Protein AF-A0A536CV65-F1 (afdb_monomer)

Solvent-accessible surface area (backbone atoms only — not comparable to full-atom values): 5178 Å² total; per-residue (Å²): 110,99,82,57,87,53,94,44,74,66,55,49,49,54,27,49,30,51,26,34,45,71,41,93,58,71,100,72,47,42,54,41,57,74,40,86,89,53,61,83,83,60,58,54,51,89,70,51,77,62,54,50,50,54,50,50,52,54,59,58,67,69,58,62,66,63,70,81,63,40,72,93,75,47,73,91,79,61,76,83,132

Sequence (81 aa):
MRDGSFATLADVLEHCASAGGTTAGGPLAAVGRQSPPKDTFVRGCVLSPRDRADLLAFLISLTDVGFVTIPGYSDPFAAPP

Nearest PDB structures (foldseek):
  6e1c-assembly2_B  TM=9.528E-01  e=3.616E-03  Methylosinus trichosporium OB3b
  6e1c-assembly1_A  TM=9.461E-01  e=4.685E-03  Methylosinus trichosporium OB3b

Radius of gyration: 18.05 Å; Cα contacts (8 Å, |Δi|>4): 56; chains: 1; bounding box: 42×28×45 Å

Secondary structure (DSSP, 8-state):
-TT---SSHHHHHHHHHTTS-EE-SSTT-EEGGG-TT--TT----PPPHHHHHHHHHHHHHT--HHHHH-GGGS-TTPPP-

Structure (mmCIF, N/CA/C/O backbone):
data_AF-A0A536CV65-F1
#
_entry.id   AF-A0A536CV65-F1
#
loop_
_atom_site.group_PDB
_atom_site.id
_atom_site.type_symbol
_atom_site.label_atom_id
_atom_site.label_alt_id
_atom_site.label_comp_id
_atom_site.label_asym_id
_atom_site.label_entity_id
_atom_site.label_seq_id
_atom_site.pdbx_PDB_ins_code
_atom_site.Cartn_x
_atom_site.Cartn_y
_atom_site.Cartn_z
_atom_site.occupancy
_atom_site.B_iso_or_equiv
_atom_site.auth_seq_id
_atom_site.auth_comp_id
_atom_site.auth_asym_id
_atom_site.auth_atom_id
_atom_site.pdbx_PDB_model_num
ATOM 1 N N . MET A 1 1 ? 5.299 1.977 6.202 1.00 87.12 1 MET A N 1
ATOM 2 C CA . MET A 1 1 ? 5.821 2.388 7.529 1.00 87.12 1 MET A CA 1
ATOM 3 C C . MET A 1 1 ? 7.323 2.554 7.444 1.00 87.12 1 MET A C 1
ATOM 5 O O . MET A 1 1 ? 7.915 1.954 6.557 1.00 87.12 1 MET A O 1
ATOM 9 N N . ARG A 1 2 ? 7.938 3.349 8.329 1.00 88.50 2 ARG A N 1
ATOM 10 C CA . ARG A 1 2 ? 9.394 3.600 8.303 1.00 88.50 2 ARG A CA 1
ATOM 11 C C . ARG A 1 2 ? 10.224 2.318 8.461 1.00 88.50 2 ARG A C 1
ATOM 13 O O . ARG A 1 2 ? 11.296 2.213 7.891 1.00 88.50 2 ARG A O 1
ATOM 20 N N . ASP A 1 3 ? 9.714 1.374 9.235 1.00 91.12 3 ASP A N 1
ATOM 21 C CA . ASP A 1 3 ? 10.338 0.106 9.626 1.00 91.12 3 ASP A CA 1
ATOM 22 C C . ASP A 1 3 ? 9.866 -1.103 8.801 1.00 91.12 3 ASP A C 1
ATOM 24 O O . ASP A 1 3 ? 10.287 -2.225 9.063 1.00 91.12 3 ASP A O 1
ATOM 28 N N . GLY A 1 4 ? 8.976 -0.903 7.825 1.00 91.00 4 GLY A N 1
ATOM 29 C CA . GLY A 1 4 ? 8.429 -2.002 7.028 1.00 91.00 4 GLY A CA 1
ATOM 30 C C . GLY A 1 4 ? 7.513 -2.969 7.793 1.00 91.00 4 GLY A C 1
ATOM 31 O O . GLY A 1 4 ? 7.278 -4.067 7.307 1.00 91.00 4 GLY A O 1
ATOM 32 N N . SER A 1 5 ? 6.954 -2.595 8.952 1.00 88.56 5 SER A N 1
ATOM 33 C CA . SER A 1 5 ? 6.143 -3.511 9.784 1.00 88.56 5 SER A CA 1
ATOM 34 C C . SER A 1 5 ? 4.812 -3.994 9.187 1.00 88.56 5 SER A C 1
ATOM 36 O O . SER A 1 5 ? 4.143 -4.817 9.806 1.00 88.56 5 SER A O 1
ATOM 38 N N . PHE A 1 6 ? 4.411 -3.513 8.010 1.00 90.38 6 PHE A N 1
ATOM 39 C CA . PHE A 1 6 ? 3.214 -3.984 7.310 1.00 90.38 6 PHE A CA 1
ATOM 40 C C . PHE A 1 6 ? 3.604 -4.616 5.982 1.00 90.38 6 PHE A C 1
ATOM 42 O O . PHE A 1 6 ? 4.319 -4.000 5.192 1.00 90.38 6 PHE A O 1
ATOM 49 N N . ALA A 1 7 ? 3.105 -5.829 5.743 1.00 93.62 7 ALA A N 1
ATOM 50 C CA . ALA A 1 7 ? 3.419 -6.601 4.547 1.00 93.62 7 ALA A CA 1
ATOM 51 C C . ALA A 1 7 ? 2.631 -6.124 3.323 1.00 93.62 7 ALA A C 1
ATOM 53 O O . ALA A 1 7 ? 3.116 -6.231 2.198 1.00 93.62 7 ALA A O 1
ATOM 54 N N . THR A 1 8 ? 1.417 -5.604 3.525 1.00 94.88 8 THR A N 1
ATOM 55 C CA . THR A 1 8 ? 0.529 -5.223 2.425 1.00 94.88 8 THR A CA 1
ATOM 56 C C . THR A 1 8 ? 0.017 -3.794 2.555 1.00 94.88 8 THR A C 1
ATOM 58 O O . THR A 1 8 ? -0.089 -3.230 3.645 1.00 94.88 8 THR A O 1
ATOM 61 N N . LEU A 1 9 ? -0.369 -3.207 1.418 1.00 94.31 9 LEU A N 1
ATOM 62 C CA . LEU A 1 9 ? -1.024 -1.898 1.389 1.00 94.31 9 LEU A CA 1
ATOM 63 C C . LEU A 1 9 ? -2.380 -1.918 2.111 1.00 94.31 9 LEU A C 1
ATOM 65 O O . LEU A 1 9 ? -2.782 -0.934 2.723 1.00 94.31 9 LEU A O 1
ATOM 69 N N . ALA A 1 10 ? -3.053 -3.066 2.082 1.00 93.06 10 ALA A N 1
ATOM 70 C CA . ALA A 1 10 ? -4.267 -3.325 2.836 1.00 93.06 10 ALA A CA 1
ATOM 71 C C . ALA A 1 10 ? -4.061 -3.161 4.351 1.00 93.06 10 ALA A C 1
ATOM 73 O O . ALA A 1 10 ? -4.840 -2.456 4.986 1.00 93.06 10 ALA A O 1
ATOM 74 N N . ASP A 1 11 ? -2.999 -3.745 4.913 1.00 91.94 11 ASP A N 1
ATOM 75 C CA . ASP A 1 11 ? -2.686 -3.624 6.346 1.00 91.94 11 ASP A CA 1
ATOM 76 C C . ASP A 1 11 ? -2.405 -2.166 6.739 1.00 91.94 11 ASP A C 1
ATOM 78 O O . ASP A 1 11 ? -2.799 -1.705 7.812 1.00 91.94 11 ASP A O 1
ATOM 82 N N . VAL A 1 12 ? -1.766 -1.411 5.838 1.00 92.50 12 VAL A N 1
ATOM 83 C CA . VAL A 1 12 ? -1.528 0.028 6.0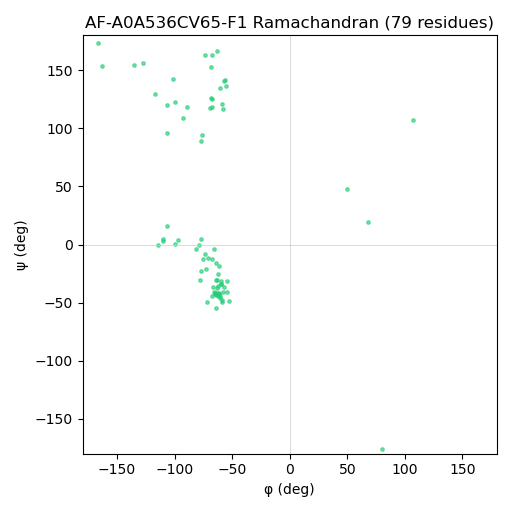21 1.00 92.50 12 VAL A CA 1
ATOM 84 C C . VAL A 1 12 ? -2.847 0.801 6.060 1.00 92.50 12 VAL A C 1
ATOM 86 O O . VAL A 1 12 ? -3.012 1.666 6.919 1.00 92.50 12 VAL A O 1
ATOM 89 N N . LEU A 1 13 ? -3.795 0.498 5.168 1.00 92.88 13 LEU A N 1
ATOM 90 C CA . LEU A 1 13 ? -5.103 1.158 5.166 1.00 92.88 13 LEU A CA 1
ATOM 91 C C . LEU A 1 13 ? -5.881 0.884 6.455 1.00 92.88 13 LEU A C 1
ATOM 93 O O . LEU A 1 13 ? -6.430 1.826 7.021 1.00 92.88 13 LEU A O 1
ATOM 97 N N . GLU A 1 14 ? -5.870 -0.351 6.961 1.00 90.69 14 GLU A N 1
ATOM 98 C CA . GLU A 1 14 ? -6.504 -0.686 8.245 1.00 90.69 14 GLU A CA 1
ATOM 99 C C . GLU A 1 14 ? -5.864 0.082 9.413 1.00 90.69 14 GLU A C 1
ATOM 101 O O . GLU A 1 14 ? 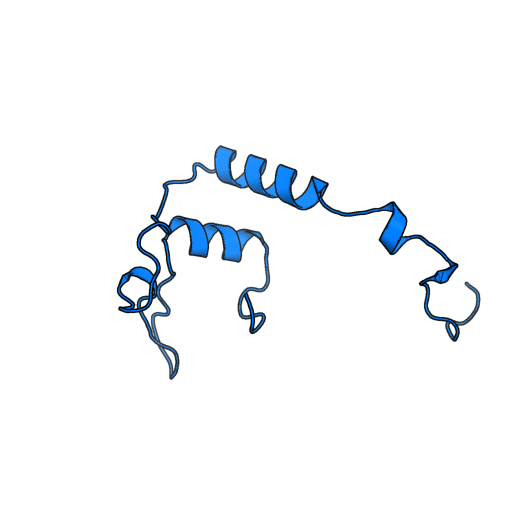-6.559 0.651 10.258 1.00 90.69 14 GLU A O 1
ATOM 106 N N . HIS A 1 15 ? -4.531 0.179 9.437 1.00 89.81 15 HIS A N 1
ATOM 107 C CA . HIS A 1 15 ? -3.810 0.957 10.449 1.00 89.81 15 HIS A CA 1
ATOM 108 C C . HIS A 1 15 ? -4.163 2.453 10.412 1.00 89.81 15 HIS A C 1
ATOM 110 O O . HIS A 1 15 ? -4.333 3.092 11.457 1.00 89.81 15 HIS A O 1
ATOM 116 N N . CYS A 1 16 ? -4.267 3.026 9.212 1.00 88.69 16 CYS A N 1
ATOM 117 C CA . CYS A 1 16 ? -4.663 4.418 9.017 1.00 88.69 16 CYS A CA 1
ATOM 118 C C . CYS A 1 16 ? -6.126 4.644 9.418 1.00 88.69 16 CYS A C 1
ATOM 120 O O . CYS A 1 16 ? -6.416 5.594 10.147 1.00 88.69 16 CYS A O 1
ATOM 122 N N . ALA A 1 17 ? -7.029 3.746 9.018 1.00 91.25 17 ALA A N 1
ATOM 123 C CA . ALA A 1 17 ? -8.448 3.792 9.365 1.00 91.25 17 ALA A CA 1
ATOM 124 C C . ALA A 1 17 ? -8.667 3.734 10.884 1.00 91.25 17 ALA A C 1
ATOM 126 O O . ALA A 1 17 ? -9.537 4.421 11.420 1.00 91.25 17 ALA A O 1
ATOM 127 N N . SER A 1 18 ? -7.822 3.007 11.620 1.00 89.88 18 SER A N 1
ATOM 128 C CA . SER A 1 18 ? -7.877 2.974 13.084 1.00 89.88 18 SER A CA 1
ATOM 129 C C . SER A 1 18 ? -7.194 4.172 13.769 1.00 89.88 18 SER A C 1
ATOM 131 O O . SER A 1 18 ? -7.252 4.271 14.996 1.00 89.88 18 SER A O 1
ATOM 133 N N . ALA A 1 19 ? -6.553 5.076 13.014 1.00 87.50 19 ALA A N 1
ATOM 134 C CA . ALA A 1 19 ? -5.664 6.135 13.507 1.00 87.50 19 ALA A CA 1
ATOM 135 C C . ALA A 1 19 ? -4.591 5.631 14.479 1.00 87.50 19 ALA A C 1
ATOM 137 O O . ALA A 1 19 ? -4.374 6.206 15.548 1.00 87.50 19 ALA A O 1
ATOM 138 N N . GLY A 1 20 ? -3.924 4.546 14.097 1.00 80.25 20 GLY A N 1
ATOM 139 C CA . GLY A 1 20 ? -2.937 3.866 14.920 1.00 80.25 20 GLY A CA 1
ATOM 140 C C . GLY A 1 20 ? -3.496 2.548 15.438 1.00 80.25 20 GLY A C 1
ATOM 141 O O . GLY A 1 20 ? -4.370 2.522 16.305 1.00 80.25 20 GLY A O 1
ATOM 142 N N . GLY A 1 21 ? -2.997 1.452 14.871 1.00 82.00 21 GLY A N 1
ATOM 143 C CA . GLY A 1 21 ? -3.398 0.087 15.211 1.00 82.00 21 GLY A CA 1
ATOM 144 C C . GLY A 1 21 ? -3.082 -0.308 16.655 1.00 82.00 21 GLY A C 1
ATOM 145 O O . GLY A 1 21 ? -2.331 0.369 17.361 1.00 82.00 21 GLY A O 1
ATOM 146 N N . THR A 1 22 ? -3.667 -1.425 17.088 1.00 83.44 22 THR A N 1
ATOM 147 C CA . THR A 1 22 ? -3.366 -2.046 18.383 1.00 83.44 22 THR A CA 1
ATOM 148 C C . THR A 1 22 ? -2.534 -3.299 18.163 1.00 83.44 22 THR A C 1
ATOM 150 O O . THR A 1 22 ? -2.988 -4.237 17.513 1.00 83.44 22 THR A O 1
ATOM 153 N N . THR A 1 23 ? -1.337 -3.328 18.738 1.00 81.31 23 THR A N 1
ATOM 154 C CA . THR A 1 23 ? -0.510 -4.531 18.830 1.00 81.31 23 THR A CA 1
ATOM 155 C C . THR A 1 23 ? -0.828 -5.201 20.160 1.00 81.31 23 THR A C 1
ATOM 157 O O . THR A 1 23 ? -0.500 -4.667 21.217 1.00 81.31 23 THR A O 1
ATOM 160 N N . ALA A 1 24 ? -1.510 -6.346 20.118 1.00 79.00 24 ALA A N 1
ATOM 161 C CA . ALA A 1 24 ? -2.098 -6.964 21.309 1.00 79.00 24 ALA A CA 1
ATOM 162 C C . ALA A 1 24 ? -1.089 -7.658 22.248 1.00 79.00 24 ALA A C 1
ATOM 164 O O . ALA A 1 24 ? -1.454 -8.001 23.370 1.00 79.00 24 ALA A O 1
ATOM 165 N N . GLY A 1 25 ? 0.162 -7.883 21.832 1.00 80.12 25 GLY A N 1
ATOM 166 C CA . GLY A 1 25 ? 1.121 -8.637 22.641 1.00 80.12 25 GLY A CA 1
ATOM 167 C C . GLY A 1 25 ? 2.574 -8.536 22.184 1.00 80.12 25 GLY A C 1
ATOM 168 O O . GLY A 1 25 ? 2.885 -7.962 21.142 1.00 80.12 25 GLY A O 1
ATOM 169 N N . GLY A 1 26 ? 3.463 -9.112 22.996 1.00 84.12 26 GLY A N 1
ATOM 170 C CA . GLY A 1 26 ? 4.910 -9.098 22.783 1.00 84.12 26 GLY A CA 1
ATOM 171 C C . GLY A 1 26 ? 5.594 -7.792 23.218 1.00 84.12 26 GLY A C 1
ATOM 172 O O . GLY A 1 26 ? 4.946 -6.896 23.756 1.00 84.12 26 GLY A O 1
ATOM 173 N N . PRO A 1 27 ? 6.912 -7.660 22.979 1.00 85.88 27 PRO A N 1
ATOM 174 C CA . PRO A 1 27 ? 7.699 -6.494 23.403 1.00 85.88 27 PRO A CA 1
ATOM 175 C C . PRO A 1 27 ? 7.246 -5.159 22.793 1.00 85.88 27 PRO A C 1
ATOM 177 O O . PRO A 1 27 ? 7.599 -4.101 23.299 1.00 85.88 27 PRO A O 1
ATOM 180 N N . LEU A 1 28 ? 6.477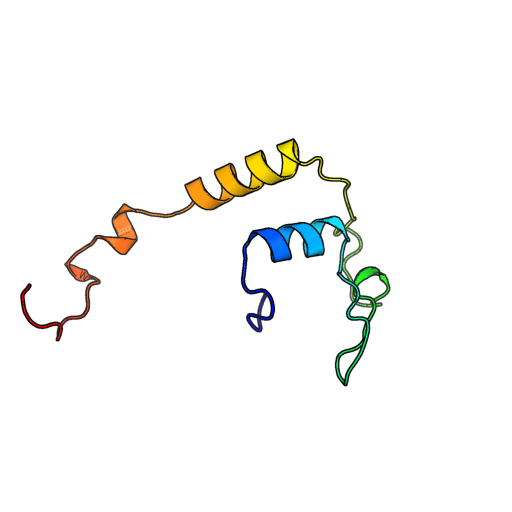 -5.214 21.701 1.00 81.38 28 LEU A N 1
ATOM 181 C CA . LEU A 1 28 ? 5.952 -4.058 20.971 1.00 81.38 28 LEU A CA 1
ATOM 182 C C . LEU A 1 28 ? 4.444 -3.852 21.196 1.00 81.38 28 LEU A C 1
ATOM 184 O O . LEU A 1 28 ? 3.799 -3.153 20.414 1.00 81.38 28 LEU A O 1
ATOM 188 N N . ALA A 1 29 ? 3.862 -4.478 22.225 1.00 84.44 29 ALA A N 1
ATOM 189 C CA . ALA A 1 29 ? 2.454 -4.301 22.558 1.00 84.44 29 ALA A CA 1
ATOM 190 C C . ALA A 1 29 ? 2.151 -2.823 22.848 1.00 84.44 29 ALA A C 1
ATOM 192 O O . ALA A 1 29 ? 2.749 -2.216 23.736 1.00 84.44 29 ALA A O 1
ATOM 193 N N . ALA A 1 30 ? 1.231 -2.238 22.085 1.00 84.56 30 ALA A N 1
ATOM 194 C CA . ALA A 1 30 ? 0.901 -0.822 22.173 1.00 84.56 30 ALA A CA 1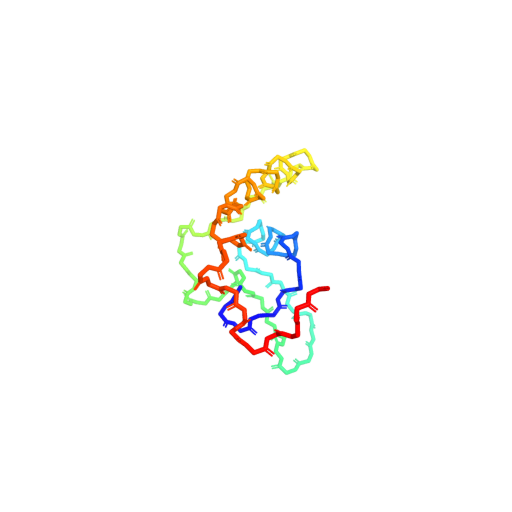
ATOM 195 C C . ALA A 1 30 ? -0.446 -0.524 21.508 1.00 84.56 30 ALA A C 1
ATOM 197 O O . ALA A 1 30 ? -0.853 -1.198 20.560 1.00 84.56 30 ALA A O 1
ATOM 198 N N . VAL A 1 31 ? -1.108 0.541 21.965 1.00 85.88 31 VAL A N 1
ATOM 199 C CA . VAL A 1 31 ? -2.312 1.096 21.333 1.00 85.88 31 VAL A CA 1
ATOM 200 C C . VAL A 1 31 ? -1.928 2.400 20.640 1.00 85.88 31 VAL A C 1
ATOM 202 O O . VAL A 1 31 ? -1.886 3.460 21.266 1.00 85.88 31 VAL A O 1
ATOM 205 N N . GLY A 1 32 ? -1.646 2.342 19.337 1.00 84.62 32 GLY A N 1
ATOM 206 C CA . GLY A 1 32 ? -1.153 3.493 18.570 1.00 84.62 32 GLY A CA 1
ATOM 207 C C . GLY A 1 32 ? -2.085 4.706 18.636 1.00 84.62 32 GLY A C 1
ATOM 208 O O . GLY A 1 32 ? -1.622 5.837 18.772 1.00 84.62 32 GLY A O 1
ATOM 209 N N . ARG A 1 33 ? -3.405 4.475 18.649 1.00 84.88 33 ARG A N 1
ATOM 210 C CA . ARG A 1 33 ? -4.421 5.534 18.761 1.00 84.88 33 ARG A CA 1
ATOM 211 C C . ARG A 1 33 ? -4.360 6.334 20.068 1.00 84.88 33 ARG A C 1
ATOM 213 O O . ARG A 1 33 ? -4.802 7.480 20.089 1.00 84.88 33 ARG A O 1
ATOM 220 N N . GLN A 1 34 ? -3.827 5.745 21.136 1.00 87.19 34 GLN A N 1
ATOM 221 C CA . GLN A 1 34 ? -3.694 6.369 22.459 1.00 87.19 34 GLN A CA 1
ATOM 222 C C . GLN A 1 34 ? -2.299 6.971 22.690 1.00 87.19 34 GLN A C 1
ATOM 224 O O . GLN A 1 34 ? -2.013 7.466 23.777 1.00 87.19 34 GLN A O 1
ATOM 229 N N . SER A 1 35 ? -1.424 6.933 21.682 1.00 87.88 35 SER A N 1
ATOM 230 C CA . SER A 1 35 ? -0.051 7.416 21.797 1.00 87.88 35 SER A CA 1
ATOM 231 C C . SER A 1 35 ? -0.010 8.946 21.986 1.00 87.88 35 SER A C 1
ATOM 233 O O . SER A 1 35 ? -0.551 9.663 21.140 1.00 87.88 35 SER A O 1
ATOM 235 N N . PRO A 1 36 ? 0.649 9.478 23.038 1.00 88.56 36 PRO A N 1
ATOM 236 C CA . PRO A 1 36 ? 0.795 10.921 23.257 1.00 88.56 36 PRO A CA 1
ATOM 237 C C . PRO A 1 36 ? 1.395 11.718 22.081 1.00 88.56 36 PRO A C 1
ATOM 239 O O . PRO A 1 36 ? 0.887 12.802 21.803 1.00 88.56 36 PRO A O 1
ATOM 242 N N . PRO A 1 37 ? 2.424 11.231 21.352 1.00 91.06 37 PRO A N 1
ATOM 243 C CA . PRO A 1 37 ? 2.963 11.939 20.186 1.00 91.06 37 PRO A CA 1
ATOM 244 C C . PRO A 1 37 ? 2.107 11.809 18.915 1.00 91.06 37 PRO A C 1
ATOM 246 O O . PRO A 1 37 ? 2.537 12.254 17.852 1.00 91.06 37 PRO A O 1
ATOM 249 N N . LYS A 1 38 ? 0.929 11.171 18.965 1.00 89.19 38 LYS A N 1
ATOM 250 C CA . LYS A 1 38 ? 0.082 11.027 17.779 1.00 89.19 38 LYS A CA 1
ATOM 251 C C . LYS A 1 38 ? -0.479 12.387 17.369 1.00 89.19 38 LYS A C 1
ATOM 253 O O . LYS A 1 38 ? -1.178 13.037 18.142 1.00 89.19 38 LYS A O 1
ATOM 258 N N . ASP A 1 39 ? -0.259 12.753 16.112 1.00 90.00 39 ASP A N 1
ATOM 259 C CA . ASP A 1 39 ? -0.844 13.951 15.515 1.00 90.00 39 ASP A CA 1
ATOM 260 C C . ASP A 1 39 ? -2.386 13.941 15.641 1.00 90.00 39 ASP A C 1
ATOM 262 O O . ASP A 1 39 ? -3.053 12.913 15.449 1.00 90.00 39 ASP A O 1
ATOM 266 N N . THR A 1 40 ? -2.964 15.085 16.006 1.00 87.81 40 THR A N 1
ATOM 267 C CA . THR A 1 40 ? -4.405 15.276 16.219 1.00 87.81 40 THR A CA 1
ATOM 268 C C . THR A 1 40 ? -5.208 15.300 14.915 1.00 87.81 40 THR A C 1
ATOM 270 O O . THR A 1 40 ? -6.411 15.014 14.937 1.00 87.81 40 THR A O 1
ATOM 273 N N . PHE A 1 41 ? -4.568 15.574 13.776 1.00 88.50 41 PHE A N 1
ATOM 274 C CA . PHE A 1 41 ? -5.185 15.520 12.449 1.00 88.50 41 PHE A CA 1
ATOM 275 C C . PHE A 1 41 ? -5.351 14.091 11.929 1.00 88.50 41 PHE A C 1
ATOM 277 O O . PHE A 1 41 ? -6.254 13.835 11.134 1.00 88.50 41 PHE A O 1
ATOM 284 N N . VAL A 1 42 ? -4.559 13.136 12.426 1.00 86.62 42 VAL A N 1
ATOM 285 C CA . VAL A 1 42 ? -4.725 11.712 12.104 1.00 86.62 42 VAL A CA 1
ATOM 286 C C . VAL A 1 42 ? -5.897 11.159 12.912 1.00 86.62 42 VAL A C 1
ATOM 288 O O . VAL A 1 42 ? -5.752 10.701 14.054 1.00 86.62 42 VAL A O 1
ATOM 291 N N . ARG A 1 43 ? -7.088 11.258 12.321 1.00 87.19 43 ARG A N 1
ATOM 292 C CA . ARG A 1 43 ? -8.343 10.725 12.858 1.00 87.19 43 ARG A CA 1
ATOM 293 C C . ARG A 1 43 ? -8.684 9.422 12.160 1.00 87.19 43 ARG A C 1
ATOM 295 O O . ARG A 1 43 ? -8.456 9.279 10.966 1.00 87.19 43 ARG A O 1
ATOM 302 N N . GLY A 1 44 ? -9.232 8.486 12.929 1.00 86.00 44 GLY A N 1
ATOM 303 C CA . GLY A 1 44 ? -9.701 7.235 12.359 1.00 86.00 44 GLY A CA 1
ATOM 304 C C . GLY A 1 44 ? -10.919 7.497 11.483 1.00 86.00 44 GLY A C 1
ATOM 305 O O . GLY A 1 44 ? -11.665 8.452 11.720 1.00 86.00 44 GLY A O 1
ATOM 306 N N . CYS A 1 45 ? -11.129 6.645 10.495 1.00 89.25 45 CYS A N 1
ATOM 307 C CA . CYS A 1 45 ? -12.291 6.674 9.625 1.00 89.25 45 CYS A CA 1
ATOM 308 C C . CYS A 1 45 ? -12.834 5.257 9.453 1.00 89.25 45 CYS A C 1
ATOM 310 O O . CYS A 1 45 ? -12.118 4.271 9.615 1.00 89.25 45 CYS A O 1
ATOM 312 N N . VAL A 1 46 ? -14.126 5.155 9.155 1.00 90.69 46 VAL A N 1
ATOM 313 C CA . VAL A 1 46 ? -14.733 3.880 8.776 1.00 90.69 46 VAL A CA 1
ATOM 314 C C . VAL A 1 46 ? -14.607 3.765 7.267 1.00 90.69 46 VAL A C 1
ATOM 316 O O . VAL A 1 46 ? -15.139 4.608 6.550 1.00 90.69 46 VAL A O 1
ATOM 319 N N . LEU A 1 47 ? -13.897 2.742 6.801 1.00 91.56 47 LEU A N 1
ATOM 320 C CA . LEU A 1 47 ? -13.829 2.397 5.387 1.00 91.56 47 LEU A CA 1
ATOM 321 C C . LEU A 1 47 ? -14.791 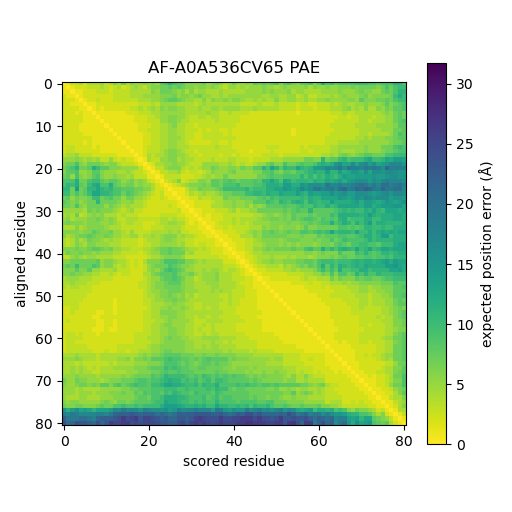1.242 5.132 1.00 91.56 47 LEU A C 1
ATOM 323 O O . LEU A 1 47 ? -14.674 0.181 5.747 1.00 91.56 47 LEU A O 1
ATOM 327 N N . SER A 1 48 ? -15.745 1.430 4.225 1.00 95.25 48 SER A N 1
ATOM 328 C CA . SER A 1 48 ? -16.498 0.296 3.699 1.00 95.25 48 SER A CA 1
ATOM 329 C C . SER A 1 48 ? -15.577 -0.598 2.852 1.00 95.25 48 SER A C 1
ATOM 331 O O . SER A 1 48 ? -14.520 -0.152 2.391 1.00 95.25 48 SER A O 1
ATOM 333 N N . PRO A 1 49 ? -15.972 -1.854 2.567 1.00 95.00 49 PRO A N 1
ATOM 334 C CA . PRO A 1 49 ? -15.215 -2.709 1.652 1.00 95.00 49 PRO A CA 1
ATOM 335 C C . PRO A 1 49 ? -14.987 -2.063 0.279 1.00 95.00 49 PRO A C 1
ATOM 337 O O . PRO A 1 49 ? -13.951 -2.289 -0.344 1.00 95.00 49 PRO A O 1
ATOM 340 N N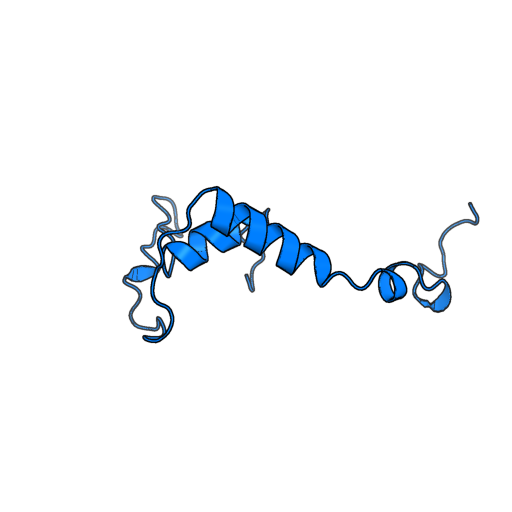 . ARG A 1 50 ? -15.937 -1.230 -0.167 1.00 96.88 50 ARG A N 1
ATOM 341 C CA . ARG A 1 50 ? -15.834 -0.472 -1.412 1.00 96.88 50 ARG A CA 1
ATOM 342 C C . ARG A 1 50 ? -14.817 0.662 -1.304 1.00 96.88 50 ARG A C 1
ATOM 344 O O . ARG A 1 50 ? -13.921 0.712 -2.134 1.00 96.88 50 ARG A O 1
ATOM 351 N N . ASP A 1 51 ? -14.885 1.486 -0.257 1.00 95.88 51 ASP A N 1
ATOM 352 C CA . ASP A 1 51 ? -13.924 2.586 -0.056 1.00 95.88 51 ASP A CA 1
ATOM 353 C C . ASP A 1 51 ? -12.488 2.060 0.004 1.00 95.88 51 ASP A C 1
ATOM 355 O O . ASP A 1 51 ? -11.572 2.622 -0.590 1.00 95.88 51 ASP A O 1
ATOM 359 N N . ARG A 1 52 ? -12.293 0.927 0.687 1.00 95.06 52 ARG A N 1
ATOM 360 C CA . ARG A 1 52 ? -10.997 0.251 0.761 1.00 95.06 52 ARG A CA 1
ATOM 361 C C . ARG A 1 52 ? -10.511 -0.204 -0.614 1.00 95.06 52 ARG A C 1
ATOM 363 O O . ARG A 1 52 ? -9.335 -0.031 -0.920 1.00 95.06 52 ARG A O 1
ATOM 370 N N . ALA A 1 53 ? -11.383 -0.795 -1.430 1.00 96.50 53 ALA A N 1
ATOM 371 C CA . ALA A 1 53 ? -11.030 -1.226 -2.781 1.00 96.50 53 ALA A CA 1
ATOM 372 C C . ALA A 1 53 ? -10.688 -0.034 -3.688 1.00 96.50 53 ALA A C 1
ATOM 374 O O . ALA A 1 53 ? -9.679 -0.076 -4.392 1.00 96.50 53 ALA A O 1
ATOM 375 N N . ASP A 1 54 ? -11.471 1.040 -3.613 1.00 97.62 54 ASP A N 1
ATOM 376 C CA . ASP A 1 54 ? -11.276 2.250 -4.412 1.00 97.62 54 ASP A CA 1
ATOM 377 C C . ASP A 1 54 ? -9.964 2.962 -4.031 1.00 97.62 54 ASP A C 1
ATOM 379 O O . ASP A 1 54 ? -9.193 3.362 -4.906 1.00 97.62 54 ASP A O 1
ATOM 383 N N . LEU A 1 55 ? -9.638 3.042 -2.735 1.00 96.75 55 LEU A N 1
ATOM 384 C CA . LEU A 1 55 ? -8.352 3.573 -2.265 1.00 96.75 55 LEU A CA 1
ATOM 385 C C . LEU A 1 55 ? -7.167 2.706 -2.696 1.00 96.75 55 LEU A C 1
ATOM 387 O O . LEU A 1 55 ? -6.139 3.244 -3.105 1.00 96.75 55 LEU A O 1
ATOM 391 N N . LEU A 1 56 ? -7.291 1.377 -2.628 1.00 97.06 56 LEU A N 1
ATOM 392 C CA . LEU A 1 56 ? -6.249 0.479 -3.134 1.00 97.06 56 LEU A CA 1
ATOM 393 C C . LEU A 1 56 ? -6.027 0.691 -4.632 1.00 97.06 56 LEU A C 1
ATOM 395 O O . LEU A 1 56 ? -4.881 0.821 -5.055 1.00 97.06 56 LEU A O 1
ATOM 399 N N . ALA A 1 57 ? -7.099 0.775 -5.422 1.00 97.94 57 ALA A N 1
ATOM 400 C CA . ALA A 1 57 ? -7.013 1.026 -6.857 1.00 97.94 57 ALA A CA 1
ATOM 401 C C . ALA A 1 57 ? -6.336 2.371 -7.158 1.00 97.94 57 ALA A C 1
ATOM 403 O O . ALA A 1 57 ? -5.436 2.435 -7.997 1.00 97.94 57 ALA A O 1
ATOM 404 N N . PHE A 1 58 ? -6.707 3.426 -6.426 1.00 98.12 58 PHE A N 1
ATOM 405 C CA . PHE A 1 58 ? -6.064 4.733 -6.536 1.00 98.12 58 PHE A CA 1
ATOM 406 C C . PHE A 1 58 ? -4.564 4.656 -6.232 1.00 98.12 58 PHE A C 1
ATOM 408 O O . PHE A 1 58 ? -3.755 5.112 -7.033 1.00 98.12 58 PHE A O 1
ATOM 415 N N . LEU A 1 59 ? -4.167 4.037 -5.121 1.00 97.62 59 LEU A N 1
ATOM 416 C CA . LEU A 1 59 ? -2.756 3.944 -4.736 1.00 97.62 59 LEU A CA 1
ATOM 417 C C . LEU A 1 59 ? -1.934 3.084 -5.704 1.00 97.62 59 LEU A C 1
ATOM 419 O O . LEU A 1 59 ? -0.793 3.427 -6.000 1.00 97.62 59 LEU A O 1
ATOM 423 N N . ILE A 1 60 ? -2.513 2.007 -6.242 1.00 96.75 60 ILE A N 1
ATOM 424 C CA . ILE A 1 60 ? -1.875 1.186 -7.282 1.00 96.75 60 ILE A CA 1
ATOM 425 C C . ILE A 1 60 ? -1.654 2.008 -8.558 1.00 96.75 60 ILE A C 1
ATOM 427 O O . ILE A 1 60 ? -0.607 1.874 -9.192 1.00 96.75 60 ILE A O 1
ATOM 431 N N . SER A 1 61 ? -2.589 2.900 -8.906 1.00 97.62 61 SER A N 1
ATOM 432 C CA . SER A 1 61 ? -2.468 3.776 -10.082 1.00 97.62 61 SER A CA 1
ATOM 433 C C . SER A 1 61 ? -1.300 4.767 -10.013 1.00 97.62 61 SER A C 1
ATOM 435 O O . SER A 1 61 ? -0.890 5.290 -11.043 1.00 97.62 61 SER A O 1
ATOM 437 N N . LEU A 1 62 ? -0.727 4.991 -8.824 1.00 97.75 62 LEU A N 1
ATOM 438 C CA . LEU A 1 62 ? 0.450 5.845 -8.631 1.00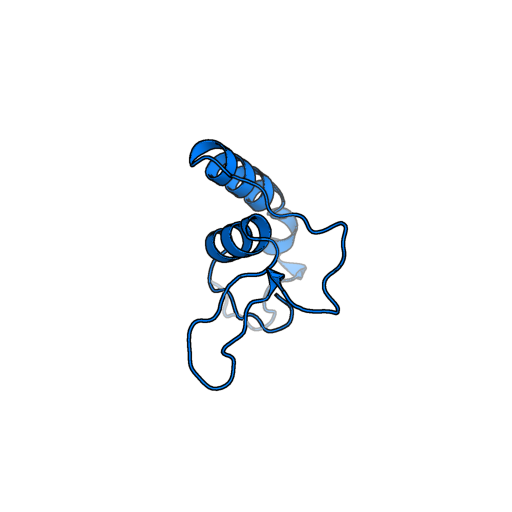 97.75 62 LEU A CA 1
ATOM 439 C C . LEU A 1 62 ? 1.765 5.152 -9.021 1.00 97.75 62 LEU A C 1
ATOM 441 O O . LEU A 1 62 ? 2.835 5.745 -8.893 1.00 97.75 62 LEU A O 1
ATOM 445 N N . THR A 1 63 ? 1.705 3.896 -9.467 1.00 97.12 63 THR A N 1
ATOM 446 C CA . THR A 1 63 ? 2.879 3.157 -9.930 1.00 97.12 63 THR A CA 1
ATOM 447 C C . THR A 1 63 ? 3.386 3.750 -11.241 1.00 97.12 63 THR A C 1
ATOM 449 O O . THR A 1 63 ? 2.704 3.687 -12.265 1.00 97.12 63 THR A O 1
ATOM 452 N N . ASP A 1 64 ? 4.610 4.275 -11.234 1.00 97.38 64 ASP A N 1
ATOM 453 C CA . ASP A 1 64 ? 5.279 4.711 -12.457 1.00 97.38 64 ASP A CA 1
ATOM 454 C C . ASP A 1 64 ? 5.804 3.495 -13.236 1.00 97.38 64 ASP A C 1
ATOM 456 O O . ASP A 1 64 ? 6.899 2.981 -12.991 1.00 97.38 64 ASP A O 1
ATOM 460 N N . VAL A 1 65 ? 4.988 3.020 -14.180 1.00 96.00 65 VAL A N 1
ATOM 461 C CA . VAL A 1 65 ? 5.329 1.897 -15.068 1.00 96.00 65 VAL A CA 1
ATOM 462 C C . VAL A 1 65 ? 6.511 2.241 -15.980 1.00 96.00 65 VAL A C 1
ATOM 464 O O . VAL A 1 65 ? 7.289 1.355 -16.333 1.00 96.00 65 VAL A O 1
ATOM 467 N N . GLY A 1 66 ? 6.680 3.516 -16.342 1.00 94.19 66 GLY A N 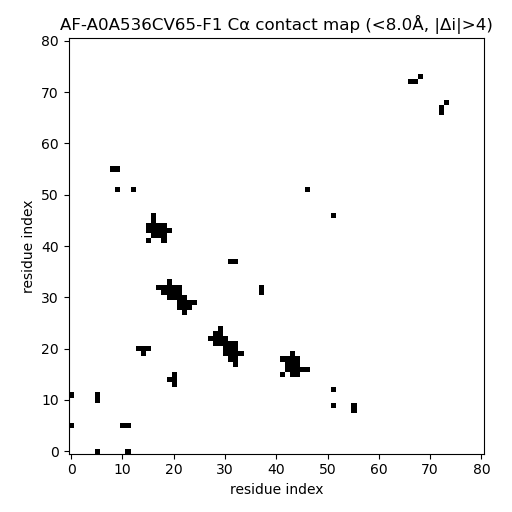1
ATOM 468 C CA . GLY A 1 66 ? 7.817 3.967 -17.135 1.00 94.19 66 GLY A CA 1
ATOM 469 C C . GLY A 1 66 ? 9.110 3.755 -16.362 1.00 94.19 66 GLY A C 1
ATOM 470 O O . GLY A 1 66 ? 9.986 3.036 -16.827 1.00 94.19 66 GLY A O 1
ATOM 471 N N . PHE A 1 67 ? 9.194 4.288 -15.142 1.00 94.94 67 PHE A N 1
ATOM 472 C CA . PHE A 1 67 ? 10.390 4.179 -14.305 1.00 94.94 67 PHE A CA 1
ATOM 473 C C . PHE A 1 67 ? 10.878 2.735 -14.132 1.00 94.94 67 PHE A C 1
ATOM 475 O O . PHE A 1 67 ? 12.054 2.450 -14.358 1.00 94.94 67 PHE A O 1
ATOM 482 N N . VAL A 1 68 ? 9.973 1.811 -13.795 1.00 94.56 68 VAL A N 1
ATOM 483 C CA . VAL A 1 68 ? 10.325 0.402 -13.530 1.00 94.56 68 VAL A CA 1
ATOM 484 C C . VAL A 1 68 ? 10.659 -0.409 -14.787 1.00 94.56 68 VAL A C 1
ATOM 486 O O . VAL A 1 68 ? 11.104 -1.546 -14.666 1.00 94.56 68 VAL A O 1
ATOM 489 N N . THR A 1 69 ? 10.454 0.147 -15.985 1.00 93.25 69 THR A N 1
ATOM 490 C CA . THR A 1 69 ? 10.752 -0.523 -17.264 1.00 93.25 69 THR A CA 1
ATOM 491 C C . THR A 1 69 ? 11.873 0.140 -18.062 1.00 93.25 69 THR A C 1
ATOM 493 O O . THR A 1 69 ? 12.231 -0.362 -19.127 1.00 93.25 69 THR A O 1
ATOM 496 N N . ILE A 1 70 ? 12.466 1.238 -17.575 1.00 95.00 70 ILE A N 1
ATOM 497 C CA . ILE A 1 70 ? 13.566 1.922 -18.268 1.00 95.00 70 ILE A CA 1
ATOM 498 C C . ILE A 1 70 ? 14.822 1.028 -18.274 1.00 95.00 70 ILE A C 1
ATOM 500 O O . ILE A 1 70 ? 15.399 0.771 -17.211 1.00 95.00 70 ILE A O 1
ATOM 504 N N . PRO A 1 71 ? 15.335 0.625 -19.458 1.00 91.56 71 PRO A N 1
ATOM 505 C CA . PRO A 1 71 ? 16.528 -0.221 -19.546 1.00 91.56 71 PRO A CA 1
ATOM 506 C C . PRO A 1 71 ? 17.769 0.417 -18.911 1.00 91.56 71 PRO A C 1
ATOM 508 O O . PRO A 1 71 ? 18.598 -0.274 -18.333 1.00 91.56 71 PRO A O 1
ATOM 511 N N . GLY A 1 72 ? 17.877 1.750 -18.955 1.00 91.81 72 GLY A N 1
ATOM 512 C CA . GLY A 1 72 ? 18.983 2.496 -18.343 1.00 91.81 72 GLY A CA 1
ATOM 513 C C . GLY A 1 72 ? 19.028 2.459 -16.809 1.00 91.81 72 GLY A C 1
ATOM 514 O O . GLY A 1 72 ? 20.044 2.846 -16.240 1.00 91.81 72 GLY A O 1
ATOM 515 N N . TYR A 1 73 ? 17.960 2.000 -16.145 1.00 93.12 73 TYR A N 1
ATOM 516 C CA . TYR A 1 73 ? 17.905 1.783 -14.692 1.00 93.12 73 TYR A CA 1
ATOM 517 C C . TYR A 1 73 ? 17.856 0.295 -14.315 1.00 93.12 73 TYR A C 1
ATOM 519 O O . TYR A 1 73 ? 17.703 -0.036 -13.141 1.00 93.12 73 TYR A O 1
ATOM 527 N N . SER A 1 74 ? 17.967 -0.604 -15.297 1.00 91.12 74 SER A N 1
ATOM 528 C CA . SER A 1 74 ? 18.035 -2.047 -15.056 1.00 91.12 74 SER A CA 1
ATOM 529 C C . SER A 1 74 ? 19.400 -2.450 -14.491 1.00 91.12 74 SER A C 1
ATOM 531 O O . SER A 1 74 ? 20.367 -1.693 -14.580 1.00 91.12 74 SER A O 1
ATOM 533 N N . ASP A 1 75 ? 19.481 -3.647 -13.906 1.00 91.19 75 ASP A N 1
ATOM 534 C CA . ASP A 1 75 ? 20.742 -4.200 -13.404 1.00 91.19 75 ASP A CA 1
ATOM 535 C C . ASP A 1 75 ? 21.782 -4.284 -14.544 1.00 91.19 75 ASP A C 1
ATOM 537 O O . ASP A 1 75 ? 21.565 -5.025 -15.508 1.00 91.19 75 ASP A O 1
ATOM 541 N N . PRO A 1 76 ? 22.909 -3.548 -14.461 1.00 90.50 76 PRO A N 1
ATOM 542 C CA . PRO A 1 76 ? 23.903 -3.507 -15.529 1.00 90.50 76 PRO A CA 1
ATOM 543 C C . PRO A 1 76 ? 24.703 -4.810 -15.671 1.00 90.50 76 PRO A C 1
ATOM 545 O O . PRO A 1 76 ? 25.428 -4.963 -16.654 1.00 90.50 76 PRO A O 1
ATOM 548 N N . PHE A 1 77 ? 24.606 -5.732 -14.708 1.00 92.31 77 PHE A N 1
ATOM 549 C CA . PHE A 1 77 ? 25.314 -7.015 -14.714 1.00 92.31 77 PHE A CA 1
ATOM 550 C C . PHE 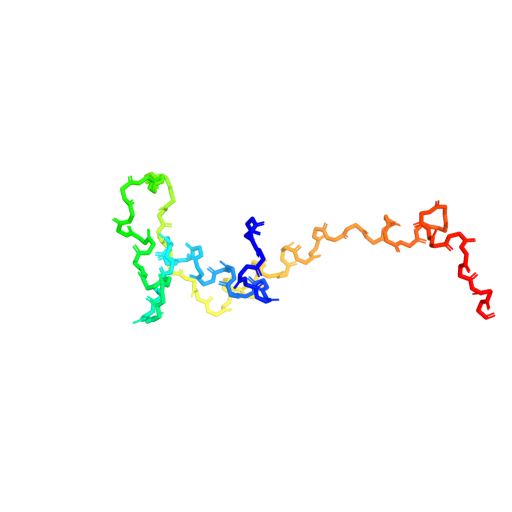A 1 77 ? 24.388 -8.213 -14.934 1.00 92.31 77 PHE A C 1
ATOM 552 O O . PHE A 1 77 ? 24.859 -9.353 -14.915 1.00 92.31 77 PHE A O 1
ATOM 559 N N . ALA A 1 78 ? 23.090 -7.983 -15.153 1.00 86.56 78 ALA A N 1
ATOM 560 C CA . ALA A 1 78 ? 22.171 -9.057 -15.490 1.00 86.56 78 ALA A CA 1
ATOM 561 C C . ALA A 1 78 ? 22.614 -9.739 -16.792 1.00 86.56 78 ALA A C 1
ATOM 563 O O . ALA A 1 78 ? 22.962 -9.082 -17.778 1.00 86.56 78 ALA A O 1
ATOM 564 N N . ALA A 1 79 ? 22.609 -11.075 -16.793 1.00 72.19 79 ALA A N 1
ATOM 565 C CA . ALA A 1 79 ? 22.816 -11.831 -18.019 1.00 72.19 79 ALA A CA 1
ATOM 566 C C . ALA A 1 79 ? 21.746 -11.417 -19.046 1.00 72.19 79 ALA A C 1
ATOM 568 O O . ALA A 1 79 ? 20.596 -11.192 -18.649 1.00 72.19 79 ALA A O 1
ATOM 569 N N . PRO A 1 80 ? 22.096 -11.295 -20.341 1.00 61.72 80 PRO A N 1
ATOM 570 C CA . PRO A 1 80 ? 21.089 -11.038 -21.357 1.00 61.72 80 PRO A CA 1
ATOM 571 C C . PRO A 1 80 ? 20.011 -12.134 -21.287 1.00 61.72 80 PRO A C 1
ATOM 573 O O . PRO A 1 80 ? 20.356 -13.287 -21.005 1.00 61.72 80 PRO A O 1
ATOM 576 N N . PRO A 1 81 ? 18.732 -11.767 -21.479 1.00 60.03 81 PRO A N 1
ATOM 577 C CA . PRO A 1 81 ? 17.626 -12.717 -21.441 1.00 60.03 81 PRO A CA 1
ATOM 578 C C . PRO A 1 81 ? 17.766 -13.822 -22.494 1.00 60.03 81 PRO A C 1
ATOM 580 O O . PRO A 1 81 ? 18.354 -13.557 -23.571 1.00 60.03 81 PRO A O 1
#

Foldseek 3Di:
DVVCPDPDPLVVLVCLLLLHPADCDDPPGDGGNPDPPRDPVSDHHDADPVNSVVVVVVVVVPDPPVVVPDPVPDDPPDDDD

pLDDT: mean 89.72, std 6.95, range [60.03, 98.12]

Mean predicted aligned error: 5.74 Å